Protein AF-A0A519RWP3-F1 (afdb_monomer_lite)

Structure (mmCIF, N/CA/C/O backbone):
data_AF-A0A519RWP3-F1
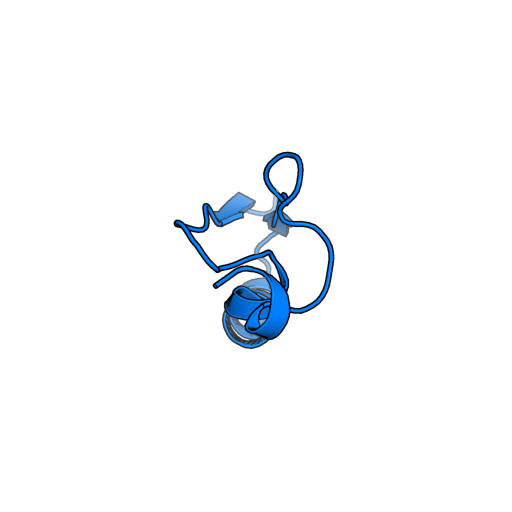#
_entry.id   AF-A0A519RWP3-F1
#
loop_
_atom_site.group_PDB
_atom_site.id
_atom_site.type_symbol
_atom_site.label_atom_id
_atom_site.label_alt_id
_atom_site.label_comp_id
_atom_site.label_asym_id
_atom_site.label_entity_id
_atom_site.label_seq_id
_atom_site.pdbx_PDB_ins_code
_atom_site.Cartn_x
_atom_site.Cartn_y
_atom_site.Cartn_z
_atom_site.occupancy
_atom_site.B_iso_or_equiv
_atom_site.auth_seq_id
_atom_site.auth_comp_id
_atom_site.auth_asym_id
_atom_site.auth_atom_id
_atom_site.pdbx_PDB_model_num
ATOM 1 N N . MET A 1 1 ? -17.681 4.135 16.506 1.00 79.69 1 MET A N 1
ATOM 2 C CA . MET A 1 1 ? -17.021 4.748 15.330 1.00 79.69 1 MET A CA 1
ATOM 3 C C . MET A 1 1 ? -15.701 4.034 15.074 1.00 79.69 1 MET A C 1
ATOM 5 O O . MET A 1 1 ? -15.016 3.741 16.048 1.00 79.69 1 MET A O 1
ATOM 9 N N . LYS A 1 2 ? -15.358 3.718 13.817 1.00 86.69 2 LYS A N 1
ATOM 10 C CA . LYS A 1 2 ? -14.045 3.141 13.470 1.00 86.69 2 LYS A CA 1
ATOM 11 C C . LYS A 1 2 ? -12.976 4.237 13.485 1.00 86.69 2 LYS A C 1
ATOM 13 O O . LYS A 1 2 ? -13.264 5.369 13.106 1.00 86.69 2 LYS A O 1
ATOM 18 N N . LYS A 1 3 ? -11.759 3.911 13.927 1.00 97.81 3 LYS A N 1
ATOM 19 C CA . LYS A 1 3 ? -10.602 4.810 13.792 1.00 97.81 3 LYS A CA 1
ATOM 20 C C . LYS A 1 3 ? -10.065 4.713 12.365 1.00 97.81 3 LYS A C 1
ATOM 22 O O . LYS A 1 3 ? -9.982 3.609 11.826 1.00 97.81 3 LYS A O 1
ATOM 27 N N . THR A 1 4 ? -9.683 5.846 11.787 1.00 98.56 4 THR A N 1
ATOM 28 C CA . THR A 1 4 ? -9.172 5.918 10.413 1.00 98.56 4 THR A CA 1
ATOM 29 C C . THR A 1 4 ? -7.650 5.995 10.405 1.00 98.56 4 THR A C 1
ATOM 31 O O . THR A 1 4 ? -7.066 6.755 11.175 1.00 98.56 4 THR A O 1
ATOM 34 N N . ILE A 1 5 ? -7.017 5.220 9.526 1.00 98.56 5 ILE A N 1
ATOM 35 C CA . ILE A 1 5 ? -5.584 5.257 9.224 1.00 98.56 5 ILE A CA 1
ATOM 36 C C . ILE A 1 5 ? -5.431 5.674 7.761 1.00 98.56 5 ILE A C 1
ATOM 38 O O . ILE A 1 5 ? -6.064 5.089 6.883 1.00 98.56 5 ILE A O 1
ATOM 42 N N . ILE A 1 6 ? -4.584 6.669 7.503 1.00 98.38 6 ILE A N 1
ATOM 43 C CA . ILE A 1 6 ? -4.231 7.108 6.151 1.00 98.38 6 ILE A CA 1
ATOM 44 C C . ILE A 1 6 ? -2.781 6.706 5.898 1.00 98.38 6 ILE A C 1
ATOM 46 O O . ILE A 1 6 ? -1.895 7.111 6.651 1.00 98.38 6 ILE A O 1
ATOM 50 N N . PHE A 1 7 ? -2.536 5.920 4.853 1.00 98.25 7 PHE A N 1
ATOM 51 C CA . PHE A 1 7 ? -1.181 5.549 4.453 1.00 98.25 7 PHE A CA 1
ATOM 52 C C . PHE A 1 7 ? -0.666 6.511 3.393 1.00 98.25 7 PHE A C 1
ATOM 54 O O . PHE A 1 7 ? -1.257 6.652 2.326 1.00 98.25 7 PHE A O 1
ATOM 61 N N . VAL A 1 8 ? 0.467 7.143 3.679 1.00 97.62 8 VAL A N 1
ATOM 62 C CA . VAL A 1 8 ? 1.168 8.021 2.744 1.00 97.62 8 VAL 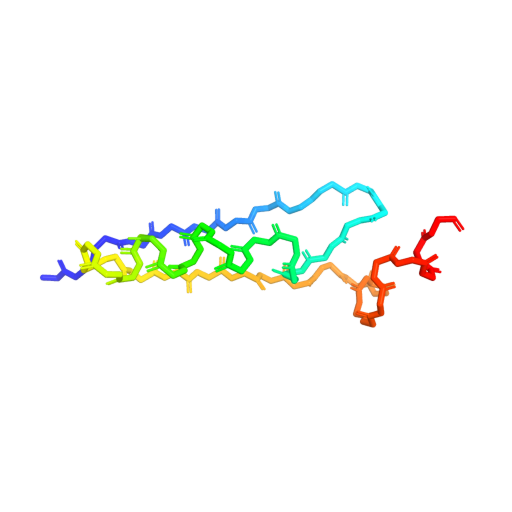A CA 1
ATOM 63 C C . VAL A 1 8 ? 2.380 7.274 2.212 1.00 97.62 8 VAL A C 1
ATOM 65 O O . VAL A 1 8 ? 3.237 6.843 2.982 1.00 97.62 8 VAL A O 1
ATOM 68 N N . HIS A 1 9 ? 2.445 7.096 0.897 1.00 96.12 9 HIS A N 1
ATOM 69 C CA . HIS A 1 9 ? 3.592 6.472 0.250 1.00 96.12 9 HIS A CA 1
ATOM 70 C C . HIS A 1 9 ? 4.655 7.508 -0.148 1.00 96.12 9 HIS A C 1
ATOM 72 O O . HIS A 1 9 ? 4.362 8.697 -0.308 1.00 96.12 9 HIS A O 1
ATOM 78 N N . GLY A 1 10 ? 5.894 7.035 -0.303 1.00 94.88 10 GLY A N 1
ATOM 79 C CA . GLY A 1 10 ? 7.020 7.810 -0.825 1.00 94.88 10 GLY A CA 1
ATOM 80 C C . GLY A 1 10 ? 7.184 7.680 -2.342 1.00 94.88 10 GLY A C 1
ATOM 81 O O . GLY A 1 10 ? 6.311 7.155 -3.038 1.00 94.88 10 GLY A O 1
ATOM 82 N N . MET A 1 11 ? 8.326 8.154 -2.839 1.00 93.88 11 MET A N 1
ATOM 83 C CA . MET A 1 11 ? 8.732 8.040 -4.243 1.00 93.88 11 MET A CA 1
ATOM 84 C C . MET A 1 11 ? 8.879 6.565 -4.649 1.00 93.88 11 MET A C 1
ATOM 86 O O . MET A 1 11 ? 9.309 5.744 -3.836 1.00 93.88 11 MET A O 1
ATOM 90 N N . PHE A 1 12 ? 8.499 6.241 -5.890 1.00 92.31 12 PHE A N 1
ATOM 91 C CA . PHE A 1 12 ? 8.559 4.887 -6.473 1.00 92.31 12 PHE A CA 1
ATOM 92 C C . PHE A 1 12 ? 7.632 3.841 -5.830 1.00 92.31 12 PHE A C 1
ATOM 94 O O . PHE A 1 12 ? 7.803 2.640 -6.016 1.00 92.31 12 PHE A O 1
ATOM 101 N N . GLN A 1 13 ? 6.651 4.286 -5.047 1.00 95.12 13 GLN A N 1
ATOM 102 C CA . GLN A 1 13 ? 5.679 3.436 -4.363 1.00 95.12 13 GLN A CA 1
ATOM 103 C C . GLN A 1 13 ? 4.262 3.888 -4.701 1.00 95.12 13 GLN A C 1
ATOM 105 O O . GLN A 1 13 ? 4.062 4.995 -5.198 1.00 95.12 13 GLN A O 1
ATOM 110 N N . ASN A 1 14 ? 3.276 3.050 -4.386 1.00 96.50 14 ASN A N 1
ATOM 111 C CA . ASN A 1 14 ? 1.865 3.384 -4.553 1.00 96.50 14 ASN A CA 1
ATOM 112 C C . ASN A 1 14 ? 0.987 2.634 -3.527 1.00 96.50 14 ASN A C 1
ATOM 114 O O . ASN A 1 14 ? 1.526 1.953 -2.647 1.00 96.5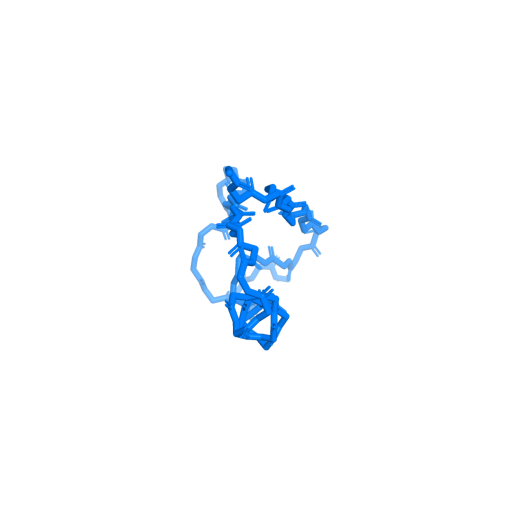0 14 ASN A O 1
ATOM 118 N N . PRO A 1 15 ? -0.357 2.735 -3.584 1.00 97.38 15 PRO A N 1
ATOM 119 C CA . PRO A 1 15 ? -1.246 2.060 -2.637 1.00 97.38 15 PRO A CA 1
ATOM 120 C C . PRO A 1 15 ? -1.021 0.551 -2.485 1.00 97.38 15 PRO A C 1
ATOM 122 O O . PRO A 1 15 ? -1.228 0.015 -1.395 1.00 97.38 15 PRO A O 1
ATOM 125 N N . LYS A 1 16 ? -0.561 -0.144 -3.537 1.00 95.81 16 LYS A N 1
ATOM 126 C CA . LYS A 1 16 ? -0.325 -1.598 -3.505 1.00 95.81 16 LYS A CA 1
ATOM 127 C C . LYS A 1 16 ? 0.734 -1.988 -2.479 1.00 95.81 16 LYS A C 1
ATOM 129 O O . LYS A 1 16 ? 0.621 -3.047 -1.864 1.00 95.81 16 LYS A O 1
ATOM 134 N N . SER A 1 17 ? 1.710 -1.116 -2.227 1.00 95.62 17 SER A N 1
ATOM 135 C CA . SER A 1 17 ? 2.778 -1.333 -1.243 1.00 95.62 17 SER A CA 1
ATOM 136 C C . SER A 1 17 ? 2.237 -1.499 0.186 1.00 95.62 17 SER A C 1
ATOM 138 O O . SER A 1 17 ? 2.917 -2.057 1.046 1.00 95.62 17 SER A O 1
ATOM 140 N N . TRP A 1 18 ? 0.994 -1.068 0.440 1.00 97.56 18 TRP A N 1
ATOM 141 C CA . TRP A 1 18 ? 0.334 -1.154 1.741 1.00 97.56 18 TRP A CA 1
ATOM 142 C C . TRP A 1 18 ? -0.642 -2.328 1.886 1.00 97.56 18 TRP A C 1
ATOM 144 O O . TRP A 1 18 ? -1.212 -2.474 2.964 1.00 97.56 18 TRP A O 1
ATOM 154 N N . ALA A 1 19 ? -0.826 -3.190 0.878 1.00 97.00 19 ALA A N 1
ATOM 155 C CA . ALA A 1 19 ? -1.873 -4.224 0.886 1.00 97.00 19 ALA A CA 1
ATOM 156 C C . ALA A 1 19 ? -1.854 -5.117 2.145 1.00 97.00 19 ALA A C 1
ATOM 158 O O . ALA A 1 19 ? -2.889 -5.353 2.766 1.00 97.00 19 ALA A O 1
ATOM 159 N N . GLY A 1 20 ? -0.668 -5.556 2.582 1.00 98.31 20 GLY A N 1
ATOM 160 C CA . GLY A 1 20 ? -0.526 -6.352 3.807 1.00 98.31 20 GLY A CA 1
ATOM 161 C C . GLY A 1 20 ? -0.933 -5.594 5.077 1.00 98.31 20 GLY A C 1
ATOM 162 O O . GLY A 1 20 ? -1.590 -6.152 5.955 1.00 98.31 20 GLY A O 1
ATOM 163 N N . TRP A 1 21 ? -0.595 -4.305 5.156 1.00 98.44 21 TRP A N 1
ATOM 164 C CA . TRP A 1 21 ? -0.949 -3.448 6.288 1.00 98.44 21 TRP A CA 1
ATOM 165 C C . TRP A 1 21 ? -2.434 -3.104 6.312 1.00 98.44 21 TRP A C 1
ATOM 167 O O . TRP A 1 21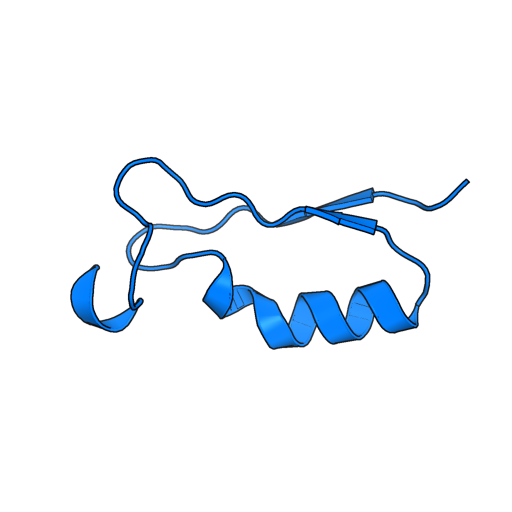 ? -3.037 -3.137 7.383 1.00 98.44 21 TRP A O 1
ATOM 177 N N . VAL A 1 22 ? -3.031 -2.832 5.149 1.00 98.50 22 VAL A N 1
ATOM 178 C CA . VAL A 1 22 ? -4.480 -2.643 5.009 1.00 98.50 22 VAL A CA 1
ATOM 179 C C . VAL A 1 22 ? -5.207 -3.871 5.548 1.00 98.50 22 VAL A C 1
ATOM 181 O O . VAL A 1 22 ? -5.971 -3.738 6.499 1.00 98.50 22 VAL A O 1
ATOM 184 N N . ASN A 1 23 ? -4.871 -5.071 5.062 1.00 98.62 23 ASN A N 1
ATOM 185 C CA . ASN A 1 23 ? -5.486 -6.317 5.533 1.00 98.62 23 ASN A CA 1
ATOM 186 C C . ASN A 1 23 ? -5.357 -6.487 7.056 1.00 98.62 23 ASN A C 1
ATOM 188 O O . ASN A 1 23 ? -6.324 -6.816 7.745 1.00 98.62 23 ASN A O 1
ATOM 192 N N . PHE A 1 24 ? -4.166 -6.226 7.603 1.00 98.69 24 PHE A N 1
ATOM 193 C CA . PHE A 1 24 ? -3.922 -6.314 9.039 1.00 98.69 24 PHE A CA 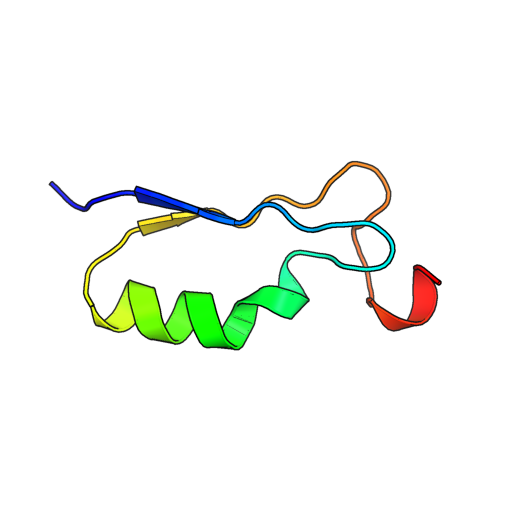1
ATOM 194 C C . PHE A 1 24 ? -4.792 -5.339 9.844 1.00 98.69 24 PHE A C 1
ATOM 196 O O . PHE A 1 24 ? -5.440 -5.750 10.808 1.00 98.69 24 PHE A O 1
ATOM 203 N N . PHE A 1 25 ? -4.836 -4.058 9.480 1.00 98.50 25 PHE A N 1
ATOM 204 C CA . PHE A 1 25 ? -5.571 -3.055 10.252 1.00 98.50 25 PHE A CA 1
ATOM 205 C C . PHE A 1 25 ? -7.084 -3.126 10.036 1.00 98.50 25 PHE A C 1
ATOM 207 O O . PHE A 1 25 ? -7.842 -2.942 10.992 1.00 98.50 25 PHE A O 1
ATOM 214 N N . GLU A 1 26 ? -7.544 -3.479 8.840 1.00 98.12 26 GLU A N 1
ATOM 215 C CA . GLU A 1 26 ? -8.964 -3.726 8.593 1.00 98.12 26 GLU A CA 1
ATOM 216 C C . GLU A 1 26 ? -9.472 -4.920 9.409 1.00 98.12 26 GLU A C 1
ATOM 218 O O . GLU A 1 26 ? -10.532 -4.815 10.032 1.00 98.12 26 GLU A O 1
ATOM 223 N N . SER A 1 27 ? -8.680 -5.997 9.539 1.00 98.31 27 SER A N 1
ATOM 224 C CA . SER A 1 27 ? -9.018 -7.127 10.426 1.00 98.31 27 SER A CA 1
ATOM 225 C C . SER A 1 27 ? -9.142 -6.729 11.905 1.00 98.31 27 SER A C 1
ATOM 227 O O . SER A 1 27 ? -9.830 -7.391 12.679 1.00 98.31 27 SER A O 1
ATOM 229 N N . LYS A 1 28 ? -8.526 -5.607 12.301 1.00 98.12 28 LYS A N 1
ATOM 230 C CA . LYS A 1 28 ? -8.605 -5.024 13.649 1.00 98.12 28 LYS A CA 1
ATOM 231 C C . LYS A 1 28 ? -9.700 -3.962 13.796 1.00 98.12 28 LYS A C 1
ATOM 233 O O . LYS A 1 28 ? -9.788 -3.311 14.835 1.00 98.12 2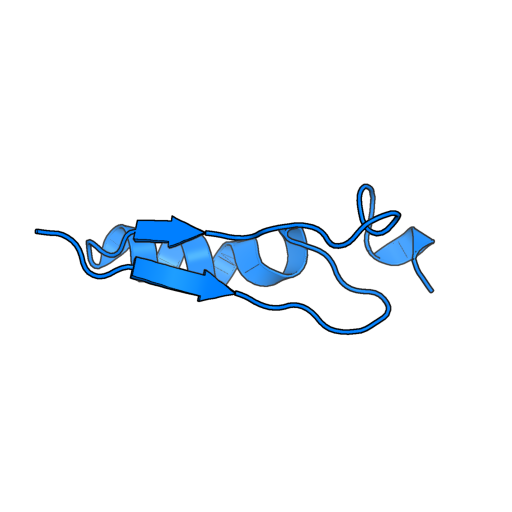8 LYS A O 1
ATOM 238 N N . GLY A 1 29 ? -10.536 -3.773 12.775 1.00 97.88 29 GLY A N 1
ATOM 239 C CA . GLY A 1 29 ? -11.675 -2.858 12.806 1.00 97.88 29 GLY A CA 1
ATOM 240 C C . GLY A 1 29 ? -11.341 -1.399 12.484 1.00 97.88 29 GLY A C 1
ATOM 241 O O . GLY A 1 29 ? -12.184 -0.529 12.713 1.00 97.88 29 GLY A O 1
ATOM 242 N N . TYR A 1 30 ? -10.155 -1.113 11.944 1.00 98.62 30 TYR A N 1
ATOM 243 C CA . TYR A 1 30 ? -9.819 0.219 11.439 1.00 98.62 30 TYR A CA 1
ATOM 244 C C . TYR A 1 30 ? -10.428 0.450 10.050 1.00 98.62 30 TYR A C 1
ATOM 246 O O . TYR A 1 30 ? -10.754 -0.493 9.330 1.00 98.62 30 TYR A O 1
ATOM 254 N N . GLN A 1 31 ? -10.602 1.718 9.685 1.00 98.50 31 GLN A N 1
ATOM 255 C CA . GLN A 1 31 ? -10.818 2.130 8.300 1.00 98.50 31 GLN A CA 1
ATOM 256 C C . GLN A 1 31 ? -9.470 2.542 7.710 1.00 98.50 31 GLN A C 1
ATOM 258 O O . GLN A 1 31 ? -8.789 3.391 8.289 1.00 98.50 31 GLN A O 1
ATOM 263 N N . CYS A 1 32 ? -9.094 1.981 6.566 1.00 98.56 32 CYS A N 1
ATOM 264 C CA . CYS A 1 32 ? -7.848 2.318 5.889 1.00 98.56 32 CYS A CA 1
ATOM 265 C C . CYS A 1 32 ? -8.123 3.156 4.635 1.00 98.56 32 CYS A C 1
ATOM 267 O O . CYS A 1 32 ? -9.004 2.837 3.844 1.00 98.56 32 CYS A O 1
ATOM 269 N N . ILE A 1 33 ? -7.368 4.241 4.459 1.00 98.44 33 ILE A N 1
ATOM 270 C CA . ILE A 1 33 ? -7.371 5.064 3.245 1.00 98.44 33 ILE A CA 1
ATOM 271 C C . ILE A 1 33 ? -5.957 5.026 2.666 1.00 98.44 33 ILE A C 1
ATOM 273 O O . ILE A 1 33 ? -4.986 5.325 3.362 1.00 98.44 33 ILE A O 1
ATOM 277 N N . VAL A 1 34 ? -5.849 4.642 1.397 1.00 97.88 34 VAL A N 1
ATOM 278 C CA . VAL A 1 34 ? -4.577 4.426 0.692 1.00 97.88 34 VAL A CA 1
ATOM 279 C C . VAL A 1 34 ? -4.566 5.211 -0.627 1.00 97.88 34 VAL A C 1
ATOM 281 O O . VAL A 1 34 ? -4.746 4.626 -1.693 1.00 97.88 34 VAL A O 1
ATOM 284 N N . PRO A 1 35 ? -4.441 6.550 -0.594 1.00 97.19 35 PRO A N 1
ATOM 285 C CA . PRO A 1 35 ? -4.457 7.349 -1.813 1.00 97.19 35 PRO A CA 1
ATOM 286 C C . PRO A 1 35 ? -3.199 7.097 -2.651 1.00 97.19 35 PRO A C 1
ATOM 288 O O . PRO A 1 35 ? -2.105 6.924 -2.110 1.00 97.19 35 PRO A O 1
ATOM 291 N N . ALA A 1 36 ? -3.357 7.117 -3.973 1.00 96.88 36 ALA A N 1
ATOM 292 C CA . ALA A 1 36 ? -2.235 7.292 -4.886 1.00 96.88 36 ALA A CA 1
ATOM 293 C C . ALA A 1 36 ? -1.961 8.789 -5.060 1.00 96.88 36 ALA A C 1
ATOM 295 O O . ALA A 1 36 ? -2.897 9.581 -5.209 1.00 96.88 36 ALA A O 1
ATOM 296 N N . TRP A 1 37 ? -0.688 9.179 -5.070 1.00 95.25 37 TRP A N 1
ATOM 297 C CA . TRP A 1 37 ? -0.303 10.496 -5.570 1.00 95.25 37 TRP A CA 1
ATOM 298 C C . TRP A 1 37 ? -0.514 10.589 -7.088 1.00 95.25 37 TRP A C 1
ATOM 300 O O . TRP A 1 37 ? -0.496 9.558 -7.765 1.00 95.25 37 TRP A O 1
ATOM 310 N N . PRO A 1 38 ? -0.705 11.803 -7.640 1.00 95.50 38 PRO A N 1
ATOM 311 C CA . PRO A 1 38 ? -0.796 11.986 -9.085 1.00 95.50 38 PRO A CA 1
ATOM 312 C C . PRO A 1 38 ? 0.380 11.321 -9.806 1.00 95.50 38 PRO A C 1
ATOM 314 O O . PRO A 1 38 ? 1.524 11.499 -9.389 1.00 95.50 38 PRO A O 1
ATOM 317 N N . TYR A 1 39 ? 0.084 10.574 -10.873 1.00 92.88 39 TYR A N 1
ATOM 318 C CA . TYR A 1 39 ? 1.054 9.825 -11.686 1.00 92.88 39 TYR A CA 1
ATOM 319 C C . TYR A 1 39 ? 1.753 8.651 -10.981 1.00 92.88 39 TYR A C 1
ATOM 321 O O . TYR A 1 39 ? 2.697 8.087 -11.525 1.00 92.88 39 TYR A O 1
ATOM 329 N N . HIS A 1 40 ? 1.307 8.271 -9.781 1.00 94.81 40 HIS A N 1
ATOM 330 C CA . HIS A 1 40 ? 1.769 7.067 -9.086 1.00 94.81 40 HIS A CA 1
ATOM 331 C C . HIS A 1 40 ? 0.716 5.947 -9.089 1.00 94.81 40 HIS A C 1
ATOM 333 O O . HIS A 1 40 ? 0.817 4.986 -8.326 1.00 94.81 40 HIS A O 1
ATOM 339 N N . ASP A 1 41 ? -0.305 6.039 -9.938 1.00 89.25 41 ASP A N 1
ATOM 340 C CA . ASP A 1 41 ? -1.125 4.891 -10.311 1.00 89.25 41 ASP A CA 1
ATOM 341 C C . ASP A 1 41 ? -0.327 3.907 -11.196 1.00 89.25 41 ASP A C 1
ATOM 343 O O . ASP A 1 41 ? 0.610 4.298 -11.883 1.00 89.25 41 ASP A O 1
ATOM 347 N N . GLY A 1 42 ? -0.641 2.604 -11.138 1.00 88.12 42 GLY A N 1
ATOM 348 C CA . GLY A 1 42 ? 0.029 1.572 -11.953 1.00 88.12 42 GLY A CA 1
ATOM 349 C C . GLY A 1 42 ? 0.803 0.511 -11.161 1.00 88.12 42 GLY A C 1
ATOM 350 O O . GLY A 1 42 ? 0.424 0.152 -10.036 1.00 88.12 42 GLY A O 1
ATOM 351 N N . GLU A 1 43 ? 1.849 -0.067 -11.759 1.00 90.88 43 GLU A N 1
ATOM 352 C CA . GLU A 1 43 ? 2.728 -1.037 -11.094 1.00 90.88 43 GLU A CA 1
ATOM 353 C C . GLU A 1 43 ? 3.928 -0.339 -10.441 1.00 90.88 43 GLU A C 1
ATOM 355 O O . GLU A 1 43 ? 4.613 0.432 -11.108 1.00 90.88 43 GLU A O 1
ATOM 360 N N . PRO A 1 44 ? 4.257 -0.631 -9.164 1.00 90.19 44 PRO A N 1
ATOM 361 C CA . PRO A 1 44 ? 5.421 -0.031 -8.506 1.00 90.19 44 PRO A CA 1
ATOM 362 C C . PRO A 1 44 ? 6.737 -0.224 -9.274 1.00 90.19 44 PRO A C 1
ATOM 364 O O . PRO A 1 44 ? 7.628 0.614 -9.196 1.00 90.19 44 PRO A O 1
ATOM 367 N N . ALA A 1 45 ? 6.856 -1.317 -10.036 1.00 90.44 45 ALA A N 1
ATOM 368 C CA . ALA A 1 45 ? 8.034 -1.614 -10.846 1.00 90.44 45 ALA A CA 1
ATOM 369 C C . ALA A 1 45 ? 8.271 -0.617 -11.995 1.00 90.44 45 ALA A C 1
ATOM 371 O O . ALA A 1 45 ? 9.421 -0.490 -12.424 1.00 90.44 45 ALA A O 1
ATOM 372 N N . ASP A 1 46 ? 7.219 0.074 -12.445 1.00 91.12 46 ASP A N 1
ATOM 373 C CA . ASP A 1 46 ? 7.246 1.060 -13.533 1.00 91.12 46 ASP A CA 1
ATOM 374 C C . ASP A 1 46 ? 7.438 2.495 -13.019 1.00 91.12 46 ASP A C 1
ATOM 376 O O . ASP A 1 46 ? 7.624 3.416 -13.808 1.00 91.12 46 ASP A O 1
ATOM 380 N N . LEU A 1 47 ? 7.395 2.705 -11.696 1.00 87.12 47 LEU A N 1
ATOM 381 C CA . LEU A 1 47 ? 7.538 4.033 -11.095 1.00 87.12 47 LEU A CA 1
ATOM 382 C C . LEU A 1 47 ? 9.000 4.448 -10.880 1.00 87.12 47 LEU A C 1
ATOM 384 O O . LEU A 1 47 ? 9.222 5.591 -10.502 1.00 87.12 47 LEU A O 1
ATOM 388 N N . ARG A 1 48 ? 9.967 3.545 -11.073 1.00 80.50 48 ARG A N 1
ATOM 389 C CA . ARG A 1 48 ? 11.397 3.724 -10.752 1.00 80.50 48 ARG A CA 1
ATOM 390 C C . ARG A 1 48 ? 12.249 4.221 -11.917 1.00 80.50 48 ARG A C 1
ATOM 392 O O . ARG A 1 48 ? 11.943 3.851 -13.070 1.00 80.50 48 ARG A O 1
#

pLDDT: mean 95.07, std 4.58, range [79.69, 98.69]

Foldseek 3Di:
DAAEDEDDDDQLDFLVVCPVVCVVVVVVRHHYHTDGDPPRPDDSVVRD

Radius of gyration: 11.68 Å; chains: 1; bounding box: 28×19×29 Å

Secondary structure (DSSP, 8-state):
-PPEEE----TT--GGGGHHHHHHHHHTT-EEE-PPPTT--S-GGG--

Sequence (48 aa):
MKKTIIFVHGMFQNPKSWAGWVNFFESKGYQCIVPAWPYHDGEPADLR